Protein AF-A0A962RXK0-F1 (afdb_monomer_lite)

Sequence (141 aa):
MKRGQFGILVAALLGLSGAASAADGGGNYAIWGAGGRSCNQYERSADDSSARGTFGDYLMGYLTAYNALAPDTYNAVGTMSLEDALAWLDDYCDTHRMDSFDRAITQLVISRHEQRERGAGGGPGGGWGRAAPATPPTPPD

Secondary structure (DSSP, 8-state):
--HHHHHHHHHHHHTT-----SS-TTS-----GGGGSBHHHHHTTTT-HHHHHHHHHHHHHHHHHHHHHSTT-SBTTTT--HHHHHHHHHHHHHH-TTSBHHHHHHHHHHHTGGG-B-S----TT--SSPPPPPPPPPPP-

Radius of gyration: 21.07 Å; chains: 1; bounding box: 53×44×60 Å

pLDDT: mean 85.23, std 16.53, range [40.78, 98.69]

Foldseek 3Di:
DDPVVVVVVVVVVVVPPDDDLPAPPVNDDDDDFQQQPFLLQQLVCPVPPVSVVSLLVVLVVVQVVCQVPPPLAPGLQAPDDSVNLSVQSNVVSVVRRGHGSNVSSVVNSVVCVVRGHRDDPPDPPDDPDDHDPPDDDDDDD

Structure (mmCIF, N/CA/C/O backbone):
data_AF-A0A962RXK0-F1
#
_entry.id   AF-A0A962RXK0-F1
#
loop_
_atom_site.group_PDB
_atom_site.id
_atom_site.type_symbol
_atom_site.label_atom_id
_atom_site.label_alt_id
_atom_site.label_comp_id
_atom_site.label_asym_id
_atom_site.label_entity_id
_atom_site.label_seq_id
_atom_site.pdbx_PDB_ins_code
_atom_site.Cartn_x
_atom_site.Cartn_y
_atom_site.Cartn_z
_atom_site.occupancy
_atom_site.B_iso_or_equiv
_atom_site.auth_seq_id
_atom_site.auth_comp_id
_atom_site.auth_asym_id
_atom_site.auth_atom_id
_atom_site.pdbx_PDB_model_num
ATOM 1 N N . MET A 1 1 ? -41.032 -15.132 34.552 1.00 55.06 1 MET A N 1
ATOM 2 C CA . MET A 1 1 ? -39.564 -15.046 34.361 1.00 55.06 1 MET A CA 1
ATOM 3 C C . MET A 1 1 ? -39.019 -14.042 35.370 1.00 55.06 1 MET A C 1
ATOM 5 O O . MET A 1 1 ? -39.573 -12.953 35.472 1.00 55.06 1 MET A O 1
ATOM 9 N N . LYS A 1 2 ? -38.049 -14.428 36.211 1.00 59.16 2 LYS A N 1
ATOM 10 C CA . LYS A 1 2 ? -37.565 -13.577 37.320 1.00 59.16 2 LYS A CA 1
ATOM 11 C C . LYS A 1 2 ? -36.668 -12.463 36.762 1.00 59.16 2 LYS A C 1
ATOM 13 O O . LYS A 1 2 ? -35.843 -12.742 35.901 1.00 59.16 2 LYS A O 1
ATOM 18 N N . ARG A 1 3 ? -36.773 -11.233 37.286 1.00 61.09 3 ARG A N 1
ATOM 19 C CA . ARG A 1 3 ? -35.941 -10.067 36.897 1.00 61.09 3 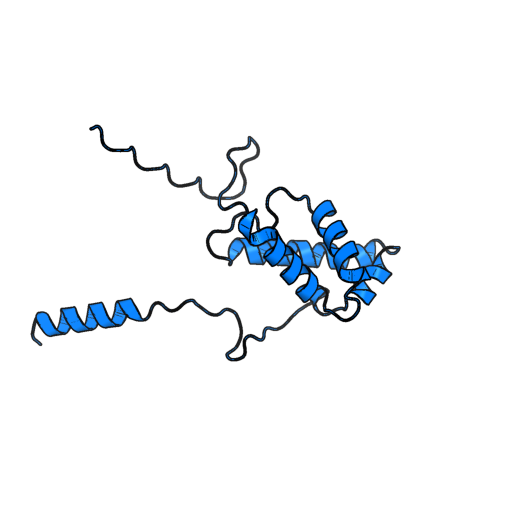ARG A CA 1
ATOM 20 C C . ARG A 1 3 ? -34.431 -10.381 36.823 1.00 61.09 3 ARG A C 1
ATOM 22 O O . ARG A 1 3 ? -33.753 -9.865 35.946 1.00 61.09 3 ARG A O 1
ATOM 29 N N . GLY A 1 4 ? -33.927 -11.292 37.663 1.00 60.59 4 GLY A N 1
ATOM 30 C CA . GLY A 1 4 ? -32.529 -11.752 37.633 1.00 60.59 4 GLY A CA 1
ATOM 31 C C . GLY A 1 4 ? -32.140 -12.623 36.427 1.00 60.59 4 GLY A C 1
ATOM 32 O O . GLY A 1 4 ? -30.993 -12.585 36.003 1.00 60.59 4 GLY A O 1
ATOM 33 N N . GLN A 1 5 ? -33.080 -13.357 35.819 1.00 61.81 5 GLN A N 1
ATOM 34 C CA . GLN A 1 5 ? -32.814 -14.144 34.603 1.00 61.81 5 GLN A CA 1
ATOM 35 C C . GLN A 1 5 ? -32.686 -13.253 33.363 1.00 61.81 5 GLN A C 1
ATOM 37 O O . GLN A 1 5 ? -31.911 -13.567 32.467 1.00 61.81 5 GLN A O 1
ATOM 42 N N . PHE A 1 6 ? -33.410 -12.130 33.329 1.00 66.44 6 PHE A N 1
ATOM 43 C CA . PHE A 1 6 ? -33.322 -11.164 32.234 1.00 66.44 6 PHE A CA 1
ATOM 44 C C . PHE A 1 6 ? -31.976 -10.420 32.255 1.00 66.44 6 PHE A C 1
ATOM 46 O O . PHE A 1 6 ? -31.360 -10.240 31.212 1.00 66.44 6 PHE A O 1
ATOM 53 N N . GLY A 1 7 ? -31.471 -10.071 33.447 1.00 69.12 7 GLY A N 1
ATOM 54 C CA . GLY A 1 7 ? -30.156 -9.434 33.606 1.00 69.12 7 GLY A CA 1
ATOM 55 C C . GLY A 1 7 ? -28.984 -10.325 33.181 1.00 69.12 7 GLY A C 1
ATOM 56 O O . GLY A 1 7 ? -28.073 -9.852 32.509 1.00 69.12 7 GLY A O 1
ATOM 57 N N . ILE A 1 8 ? -29.035 -11.624 33.502 1.00 73.88 8 ILE A N 1
ATOM 58 C CA . ILE A 1 8 ? -28.002 -12.588 33.084 1.00 73.88 8 ILE A CA 1
ATOM 59 C C . ILE A 1 8 ? -28.025 -12.797 31.562 1.00 73.88 8 ILE A C 1
ATOM 61 O O . ILE A 1 8 ? -26.966 -12.849 30.942 1.00 73.88 8 ILE A O 1
ATOM 65 N N . LEU A 1 9 ? -29.212 -12.859 30.945 1.00 71.19 9 LEU A N 1
ATOM 66 C CA . LEU A 1 9 ? -29.330 -12.991 29.489 1.00 71.19 9 LEU A CA 1
ATOM 67 C C . LEU A 1 9 ? -28.771 -11.771 28.743 1.00 71.19 9 LEU A C 1
ATOM 69 O O . LEU A 1 9 ? -28.074 -11.933 27.747 1.00 71.19 9 LEU A O 1
ATOM 73 N N . VAL A 1 10 ? -29.042 -10.558 29.233 1.00 73.69 10 VAL A N 1
ATOM 74 C CA . VAL A 1 10 ? -28.530 -9.320 28.620 1.00 73.69 10 VAL A CA 1
ATOM 75 C C . VAL A 1 10 ? -27.007 -9.212 28.770 1.00 73.69 10 VAL A C 1
ATOM 77 O O . VAL A 1 10 ? -26.329 -8.860 27.808 1.00 73.69 10 VAL A O 1
ATOM 80 N N . ALA A 1 11 ? -26.451 -9.580 29.930 1.00 72.88 11 ALA A N 1
ATOM 81 C CA . ALA A 1 11 ? -25.002 -9.601 30.140 1.00 72.88 11 ALA A CA 1
ATOM 82 C C . ALA A 1 11 ? -24.291 -10.644 29.256 1.00 72.88 11 ALA A C 1
ATOM 84 O O . ALA A 1 11 ? -23.217 -10.369 28.726 1.00 72.88 11 ALA A O 1
ATOM 85 N N . ALA A 1 12 ? -24.908 -11.812 29.043 1.00 72.44 12 ALA A N 1
ATOM 86 C CA . ALA A 1 12 ? -24.383 -12.833 28.139 1.00 72.44 12 ALA A CA 1
ATOM 87 C C . ALA A 1 12 ? -24.408 -12.384 26.666 1.00 72.44 12 ALA A C 1
ATOM 89 O O . ALA A 1 12 ? -23.471 -12.668 25.929 1.00 72.44 12 ALA A O 1
ATOM 90 N N . LEU A 1 13 ? -25.439 -11.645 26.241 1.00 69.62 13 LEU A N 1
ATOM 91 C CA . LEU A 1 13 ? -25.570 -11.155 24.862 1.00 69.62 13 LEU A CA 1
ATOM 92 C C . LEU A 1 13 ? -24.574 -10.035 24.514 1.00 69.62 13 LEU A C 1
ATOM 94 O O . LEU A 1 13 ? -24.129 -9.958 23.373 1.00 69.62 13 LEU A O 1
ATOM 98 N N . LEU A 1 14 ? -24.176 -9.201 25.481 1.00 69.50 14 LEU A N 1
ATOM 99 C CA . LEU A 1 14 ? -23.187 -8.131 25.267 1.00 69.50 14 LEU A CA 1
ATOM 100 C C . LEU A 1 14 ? -21.745 -8.658 25.120 1.00 69.50 14 LEU A C 1
ATOM 102 O O . LEU A 1 14 ? -20.908 -7.996 24.506 1.00 69.50 14 LEU A O 1
ATOM 106 N N . GLY A 1 15 ? -21.462 -9.862 25.632 1.00 63.72 15 GLY A N 1
ATOM 107 C CA . GLY A 1 15 ? -20.148 -10.510 25.545 1.00 63.72 15 GLY A CA 1
ATOM 108 C C . GLY A 1 15 ? -19.811 -11.137 24.185 1.00 63.72 15 GLY A C 1
ATOM 109 O O . GLY A 1 15 ? -18.667 -11.526 23.977 1.00 63.72 15 GLY A O 1
ATOM 110 N N . LEU A 1 16 ? -20.769 -11.228 23.251 1.00 61.91 16 LEU A N 1
ATOM 111 C CA . LEU A 1 16 ? -20.568 -11.816 21.913 1.00 61.91 16 LEU A CA 1
ATOM 112 C C . LEU A 1 16 ? -20.161 -10.796 20.834 1.00 61.91 16 LEU A C 1
ATOM 114 O O . LEU A 1 16 ? -20.188 -11.110 19.645 1.00 61.91 16 LEU A O 1
ATOM 118 N N . SER A 1 17 ? -19.756 -9.588 21.225 1.00 60.97 17 SER A N 1
ATOM 119 C CA . SER A 1 17 ? -19.255 -8.561 20.303 1.00 60.97 17 SER A CA 1
ATOM 120 C C . SER A 1 17 ? -17.835 -8.912 19.827 1.00 60.97 17 SER A C 1
ATOM 122 O O . SER A 1 17 ? -16.863 -8.258 20.194 1.00 60.97 17 SER A O 1
ATOM 124 N N . GLY A 1 18 ? -17.696 -10.005 19.074 1.00 63.28 18 GLY A N 1
ATOM 125 C CA . GLY A 1 18 ? -16.438 -10.395 18.445 1.00 63.28 18 GLY A CA 1
ATOM 126 C C . GLY A 1 18 ? -16.018 -9.383 17.380 1.00 63.28 18 GLY A C 1
ATOM 127 O O . GLY A 1 18 ? -16.863 -8.740 16.755 1.00 63.28 18 GLY A O 1
ATOM 128 N N . ALA A 1 19 ? -14.709 -9.247 17.161 1.00 65.31 19 ALA A N 1
ATOM 129 C CA . ALA A 1 19 ? -14.191 -8.493 16.027 1.00 65.31 19 ALA A CA 1
ATOM 130 C C . ALA A 1 19 ? -14.762 -9.089 14.732 1.00 65.31 19 ALA A C 1
ATOM 132 O O . ALA A 1 19 ? -14.634 -10.290 14.489 1.00 65.31 19 ALA A O 1
ATOM 133 N N . ALA A 1 20 ? -15.418 -8.266 13.916 1.00 69.06 20 ALA A N 1
ATOM 134 C CA . ALA A 1 20 ? -15.859 -8.689 12.597 1.00 69.06 20 ALA A CA 1
ATOM 135 C C . ALA A 1 20 ? -14.616 -9.029 11.758 1.00 69.06 20 ALA A C 1
ATOM 137 O O . ALA A 1 20 ? -13.813 -8.149 11.453 1.00 69.06 20 ALA A O 1
ATOM 138 N N . SER A 1 21 ? -14.434 -10.308 11.419 1.00 68.88 21 SER A N 1
ATOM 139 C CA . SER A 1 21 ? -13.408 -10.724 10.460 1.00 68.88 21 SER A CA 1
ATOM 140 C C . SER A 1 21 ? -13.893 -10.387 9.055 1.00 68.88 21 SER A C 1
ATOM 142 O O . SER A 1 21 ? -14.948 -10.861 8.640 1.00 68.88 21 SER A O 1
ATOM 144 N N . ALA A 1 22 ? -13.136 -9.564 8.332 1.00 78.69 22 ALA A N 1
ATOM 145 C CA . ALA A 1 22 ? -13.448 -9.191 6.950 1.00 78.69 22 ALA A CA 1
ATOM 146 C C . ALA A 1 22 ? -13.064 -10.283 5.927 1.00 78.69 22 ALA A C 1
ATOM 148 O O . ALA A 1 22 ? -13.519 -10.244 4.787 1.00 78.69 22 ALA A O 1
ATOM 149 N N . ALA A 1 23 ? -12.235 -11.248 6.328 1.00 86.81 23 ALA A N 1
ATOM 150 C CA . ALA A 1 23 ? -11.808 -12.375 5.505 1.00 86.81 23 ALA A CA 1
ATOM 151 C C . ALA A 1 23 ? -12.681 -13.620 5.743 1.00 86.81 23 ALA A C 1
ATOM 153 O O . ALA A 1 23 ? -13.430 -13.687 6.724 1.00 86.81 23 ALA A O 1
ATOM 154 N N . ASP A 1 24 ? -12.567 -14.618 4.861 1.00 88.44 24 ASP A N 1
ATOM 155 C CA . ASP A 1 24 ? -13.203 -15.923 5.053 1.00 88.44 24 ASP A CA 1
ATOM 156 C C . ASP A 1 24 ? -12.680 -16.649 6.312 1.00 88.44 24 ASP A C 1
ATOM 158 O O . ASP A 1 24 ? -11.775 -16.181 7.006 1.00 88.44 24 ASP A O 1
ATOM 162 N N . GLY A 1 25 ? -13.245 -17.818 6.630 1.00 85.56 25 GLY A N 1
ATOM 163 C CA . GLY A 1 25 ? -12.872 -18.576 7.834 1.00 85.56 25 GLY A CA 1
ATOM 164 C C . GLY A 1 25 ? -11.405 -19.033 7.896 1.00 85.56 25 GLY A C 1
ATOM 165 O O . GLY A 1 25 ? -10.949 -19.430 8.966 1.00 85.56 25 GLY A O 1
ATOM 166 N N . GLY A 1 26 ? -10.672 -18.981 6.779 1.00 87.31 26 GLY A N 1
ATOM 167 C CA . GLY A 1 26 ? -9.237 -19.257 6.697 1.00 87.31 26 GLY A CA 1
ATOM 168 C C . GLY A 1 26 ? -8.365 -18.000 6.629 1.00 87.31 26 GLY A C 1
ATOM 169 O O . GLY A 1 26 ? -7.151 -18.125 6.496 1.00 87.31 26 GLY A O 1
ATOM 170 N N . GLY A 1 27 ? -8.956 -16.805 6.706 1.00 85.25 27 GLY A N 1
ATOM 171 C CA . GLY A 1 27 ? -8.241 -15.543 6.530 1.00 85.25 27 GLY A CA 1
ATOM 172 C C . GLY A 1 27 ? -7.993 -15.169 5.066 1.00 85.25 27 GLY A C 1
ATOM 173 O O . GLY A 1 27 ? -7.228 -14.241 4.808 1.00 85.25 27 GLY A O 1
ATOM 174 N N . ASN A 1 28 ? -8.631 -15.850 4.106 1.00 89.62 28 ASN A N 1
ATOM 175 C CA . ASN A 1 28 ? -8.498 -15.527 2.687 1.00 89.62 28 ASN A CA 1
ATOM 176 C C . ASN A 1 28 ? -9.521 -14.474 2.257 1.00 89.62 28 ASN A C 1
ATOM 178 O O . ASN A 1 28 ? -10.624 -14.367 2.796 1.00 89.62 28 ASN A O 1
ATOM 182 N N . TYR A 1 29 ? -9.166 -13.725 1.222 1.00 91.94 29 TYR A N 1
ATOM 183 C CA . TYR A 1 29 ? -10.042 -12.763 0.569 1.00 91.94 29 TYR A CA 1
ATOM 184 C C . TYR A 1 29 ? -9.736 -12.715 -0.928 1.00 91.94 29 TYR A C 1
ATOM 186 O O . TYR A 1 29 ? -8.657 -13.101 -1.379 1.00 91.94 29 TYR A O 1
ATOM 194 N N . ALA A 1 30 ? -10.715 -12.272 -1.715 1.00 94.50 30 ALA A N 1
ATOM 195 C CA . ALA A 1 30 ? -10.557 -12.132 -3.155 1.00 94.50 30 ALA A CA 1
ATOM 196 C C . ALA A 1 30 ? -9.857 -10.811 -3.490 1.00 94.50 30 ALA A C 1
ATOM 198 O O . ALA A 1 30 ? -10.294 -9.746 -3.054 1.00 94.50 30 ALA A O 1
ATOM 199 N N . ILE A 1 31 ? -8.810 -10.888 -4.309 1.00 95.81 31 ILE A N 1
ATOM 200 C CA . ILE A 1 31 ? -8.075 -9.727 -4.810 1.00 95.81 31 ILE A CA 1
ATOM 201 C C . ILE A 1 31 ? -8.536 -9.445 -6.241 1.00 95.81 31 ILE A C 1
ATOM 203 O O . ILE A 1 31 ? -8.490 -10.326 -7.102 1.00 95.81 31 ILE A O 1
ATOM 207 N N . TRP A 1 32 ? -8.962 -8.211 -6.503 1.00 94.06 32 TRP A N 1
ATOM 208 C CA . TRP A 1 32 ? -9.476 -7.784 -7.805 1.00 94.06 32 TRP A CA 1
ATOM 209 C C . TRP A 1 32 ? -8.573 -6.722 -8.426 1.00 94.06 32 TRP A C 1
ATOM 211 O O . TRP A 1 32 ? -8.103 -5.828 -7.740 1.00 94.06 32 TRP A O 1
ATOM 221 N N . GLY A 1 33 ? -8.351 -6.769 -9.739 1.00 96.25 33 GLY A N 1
ATOM 222 C CA . GLY A 1 33 ? -7.542 -5.758 -10.428 1.00 96.25 33 GLY A CA 1
ATOM 223 C C . GLY A 1 33 ? -6.032 -5.952 -10.250 1.00 96.25 33 GLY A C 1
ATOM 224 O O . GLY A 1 33 ? -5.536 -7.080 -10.269 1.00 96.25 33 GLY A O 1
ATOM 225 N N . ALA A 1 34 ? -5.280 -4.851 -10.156 1.00 97.69 34 ALA A N 1
ATOM 226 C CA . ALA A 1 34 ? -3.815 -4.891 -10.198 1.00 97.69 34 ALA A CA 1
ATOM 227 C C . ALA A 1 34 ? -3.172 -5.538 -8.964 1.00 97.69 34 ALA A C 1
ATOM 229 O O . ALA A 1 34 ? -2.080 -6.084 -9.086 1.00 97.69 34 ALA A O 1
ATOM 230 N N . GLY A 1 35 ? -3.854 -5.560 -7.815 1.00 97.62 35 GLY A N 1
ATOM 231 C CA . GLY A 1 35 ? -3.337 -6.184 -6.594 1.00 97.62 35 GLY A CA 1
ATOM 232 C C . GLY A 1 35 ? -2.966 -7.657 -6.742 1.00 97.62 35 GLY A C 1
ATOM 233 O O . GLY A 1 35 ? -2.043 -8.123 -6.081 1.00 97.62 35 GLY A O 1
ATOM 234 N N . GLY A 1 36 ? -3.650 -8.391 -7.627 1.00 97.88 36 GLY A N 1
ATOM 235 C CA . GLY A 1 36 ? -3.385 -9.813 -7.870 1.00 97.88 36 GLY A CA 1
ATOM 236 C C . GLY A 1 36 ? -2.165 -10.073 -8.758 1.00 97.88 36 GLY A C 1
ATOM 237 O O . GLY A 1 36 ? -1.765 -11.223 -8.930 1.00 97.88 36 GLY A O 1
ATOM 238 N N . ARG A 1 37 ? -1.581 -9.023 -9.347 1.00 98.38 37 ARG A N 1
ATOM 239 C CA . ARG A 1 37 ? -0.355 -9.104 -10.151 1.00 98.38 37 ARG A CA 1
ATOM 240 C C . ARG A 1 37 ? 0.863 -9.170 -9.239 1.00 98.38 37 ARG A C 1
ATOM 242 O O . ARG A 1 37 ? 0.813 -8.695 -8.109 1.00 98.38 37 ARG A O 1
ATOM 249 N N . SER A 1 38 ? 1.956 -9.749 -9.721 1.00 98.50 38 SER A N 1
ATOM 250 C CA . SER A 1 38 ? 3.177 -9.864 -8.921 1.00 98.50 38 SER A CA 1
ATOM 251 C C . SER A 1 38 ? 3.962 -8.556 -8.850 1.00 98.50 38 SER A C 1
ATOM 253 O O . SER A 1 38 ? 3.902 -7.732 -9.765 1.00 98.50 38 SER A O 1
ATOM 255 N N . CYS A 1 39 ? 4.783 -8.413 -7.813 1.00 98.56 39 CYS A N 1
ATOM 256 C CA . CYS A 1 39 ? 5.776 -7.350 -7.687 1.00 98.56 39 CYS A CA 1
ATOM 257 C C . CYS A 1 39 ? 6.675 -7.253 -8.927 1.00 98.56 39 CYS A C 1
ATOM 259 O O . CYS A 1 39 ? 6.925 -6.170 -9.435 1.00 98.56 39 CYS A O 1
ATOM 261 N N . ASN A 1 40 ? 7.078 -8.378 -9.520 1.00 98.38 40 ASN A N 1
ATOM 262 C CA . ASN A 1 40 ? 7.828 -8.347 -10.777 1.00 98.38 40 ASN A CA 1
ATOM 263 C C . ASN A 1 40 ? 7.035 -7.742 -11.959 1.00 98.38 40 ASN A C 1
ATOM 265 O O . ASN A 1 40 ? 7.632 -7.176 -12.872 1.00 98.38 40 ASN A O 1
ATOM 269 N N . GLN A 1 41 ? 5.706 -7.887 -11.997 1.00 98.31 41 GLN A N 1
ATOM 270 C CA . GLN A 1 41 ? 4.876 -7.212 -13.005 1.00 98.31 41 GLN A CA 1
ATOM 271 C C . GLN A 1 41 ? 4.721 -5.716 -12.712 1.00 98.31 41 GLN A C 1
ATOM 273 O O . GLN A 1 41 ? 4.640 -4.937 -13.658 1.00 98.31 41 GLN A O 1
ATOM 278 N N . TYR A 1 42 ? 4.698 -5.330 -11.434 1.00 98.38 42 TYR A N 1
ATOM 279 C CA . TYR A 1 42 ? 4.725 -3.934 -11.002 1.00 98.38 42 TYR A CA 1
ATOM 280 C C . TYR A 1 42 ? 6.038 -3.245 -11.400 1.00 98.38 42 TYR A C 1
ATOM 282 O O . TYR A 1 42 ? 5.991 -2.250 -12.117 1.00 98.38 42 TYR A O 1
ATOM 290 N N . GLU A 1 43 ? 7.192 -3.838 -11.086 1.00 97.88 43 GLU A N 1
ATOM 291 C CA . GLU A 1 43 ? 8.510 -3.299 -11.462 1.00 97.88 43 GLU A CA 1
ATOM 292 C C . GLU A 1 43 ? 8.638 -3.087 -12.977 1.00 97.88 43 GLU A C 1
ATOM 294 O O . GLU A 1 43 ? 9.059 -2.037 -13.456 1.00 97.88 43 GLU A O 1
ATOM 299 N N . ARG A 1 44 ? 8.176 -4.061 -13.770 1.00 97.44 44 ARG A N 1
ATOM 300 C CA . ARG A 1 44 ? 8.190 -3.971 -15.241 1.00 97.44 44 ARG A CA 1
ATOM 301 C C . ARG A 1 44 ? 7.253 -2.910 -15.813 1.00 97.44 44 ARG A C 1
ATOM 303 O O . ARG A 1 44 ? 7.336 -2.637 -17.006 1.00 97.44 44 ARG A O 1
ATOM 310 N N . SER A 1 45 ? 6.359 -2.346 -15.005 1.00 97.19 45 SER A N 1
ATOM 311 C CA . SER A 1 45 ? 5.481 -1.257 -15.434 1.00 97.19 45 SER A CA 1
ATOM 312 C C . SER A 1 45 ? 6.149 0.118 -15.366 1.00 97.19 45 SER A C 1
ATOM 314 O O . SER A 1 45 ? 5.562 1.073 -15.856 1.00 97.19 45 SER A O 1
ATOM 316 N N . ALA A 1 46 ? 7.361 0.236 -14.802 1.00 94.19 46 ALA A N 1
ATOM 317 C CA . ALA A 1 46 ? 8.026 1.520 -14.563 1.00 94.19 46 ALA A CA 1
ATOM 318 C C . ALA A 1 46 ? 8.154 2.414 -15.811 1.00 94.19 46 ALA A C 1
ATOM 320 O O . ALA A 1 46 ? 7.952 3.622 -15.706 1.00 94.19 46 ALA A O 1
ATOM 321 N N . ASP A 1 47 ? 8.413 1.825 -16.980 1.00 94.56 47 ASP A N 1
ATOM 322 C CA . ASP A 1 47 ? 8.601 2.565 -18.237 1.00 94.56 47 ASP A CA 1
ATOM 323 C C . ASP A 1 47 ? 7.293 2.801 -19.023 1.00 94.56 47 ASP A C 1
ATOM 325 O O . ASP A 1 47 ? 7.299 3.458 -20.066 1.00 94.56 47 ASP A O 1
ATOM 329 N N . ASP A 1 48 ? 6.158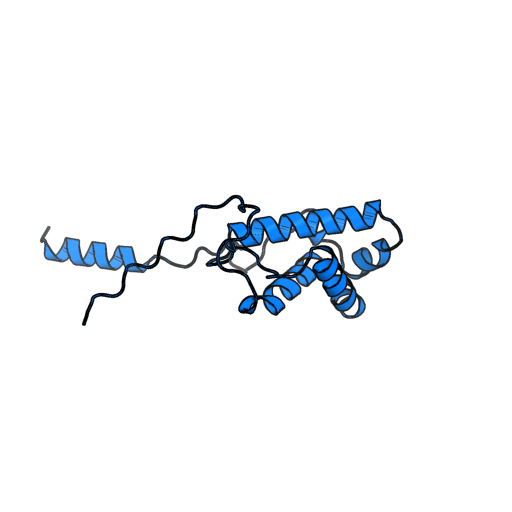 2.281 -18.544 1.00 96.81 48 ASP A N 1
ATOM 330 C CA . ASP A 1 48 ? 4.835 2.448 -19.151 1.00 96.81 48 ASP A CA 1
ATOM 331 C C . ASP A 1 48 ? 3.910 3.171 -18.168 1.00 96.81 48 ASP A C 1
ATOM 333 O O . ASP A 1 48 ? 3.373 2.586 -17.226 1.00 96.81 48 ASP A O 1
ATOM 337 N N . SER A 1 49 ? 3.686 4.464 -18.408 1.00 94.25 49 SER A N 1
ATOM 338 C CA . SER A 1 49 ? 2.877 5.311 -17.527 1.00 94.25 49 SER A CA 1
ATOM 339 C C . SER A 1 49 ? 1.428 4.839 -17.386 1.00 94.25 49 SER A C 1
ATOM 341 O O . SER A 1 49 ? 0.842 4.998 -16.314 1.00 94.25 49 SER A O 1
ATOM 343 N N . SER A 1 50 ? 0.847 4.219 -18.418 1.00 96.56 50 SER A N 1
ATOM 344 C CA . SER A 1 50 ? -0.509 3.668 -18.344 1.00 96.56 50 SER A CA 1
ATOM 345 C C . SER A 1 50 ? -0.536 2.405 -17.485 1.00 96.56 50 SER A C 1
ATOM 347 O O . SER A 1 50 ? -1.449 2.218 -16.672 1.00 96.56 50 SER A O 1
ATOM 349 N N . ALA A 1 51 ? 0.459 1.531 -17.649 1.00 95.50 51 ALA A N 1
ATOM 350 C CA . ALA A 1 51 ? 0.580 0.325 -16.840 1.00 95.50 51 ALA A CA 1
ATOM 351 C C . ALA A 1 51 ? 0.877 0.669 -15.373 1.00 95.50 51 ALA A C 1
ATOM 353 O O . ALA A 1 51 ? 0.192 0.153 -14.487 1.00 95.50 51 ALA A O 1
ATOM 354 N N . ARG A 1 52 ? 1.822 1.584 -15.114 1.00 96.81 52 ARG A N 1
ATOM 355 C CA . ARG A 1 52 ? 2.144 2.078 -13.765 1.00 96.81 52 ARG A CA 1
ATOM 356 C C . ARG A 1 52 ? 0.939 2.762 -13.123 1.00 96.81 52 ARG A C 1
ATOM 358 O O . ARG A 1 52 ? 0.645 2.500 -11.958 1.00 96.81 52 ARG A O 1
ATOM 365 N N . GLY A 1 53 ? 0.190 3.553 -13.895 1.00 97.50 53 GLY A N 1
ATOM 366 C CA . GLY A 1 53 ? -1.052 4.187 -13.447 1.00 97.50 53 GLY A CA 1
ATOM 367 C C . GLY A 1 53 ? -2.082 3.182 -12.928 1.00 97.50 53 GLY A C 1
ATOM 368 O O . GLY A 1 53 ? -2.679 3.409 -11.884 1.00 97.50 53 GLY A O 1
ATOM 369 N N . THR A 1 54 ? -2.197 2.007 -13.558 1.00 98.12 54 THR A N 1
ATOM 370 C CA . THR A 1 54 ? -3.126 0.949 -13.109 1.00 98.12 54 THR A CA 1
ATOM 371 C C . THR A 1 54 ? -2.787 0.430 -11.700 1.00 98.12 54 THR A C 1
ATOM 373 O O . THR A 1 54 ? -3.681 0.081 -10.926 1.00 98.12 54 THR A O 1
ATOM 376 N N . PHE A 1 55 ? -1.500 0.374 -11.343 1.00 98.50 55 PHE A N 1
ATOM 377 C CA . PHE A 1 55 ? -1.064 0.023 -9.989 1.00 98.50 55 PHE A CA 1
ATOM 378 C C . PHE A 1 55 ? -1.268 1.178 -9.002 1.00 98.50 55 PHE A C 1
ATOM 380 O O . PHE A 1 55 ? -1.694 0.938 -7.872 1.00 98.50 55 PHE A O 1
ATOM 387 N N . GLY A 1 56 ? -1.038 2.419 -9.440 1.00 98.25 56 GLY A N 1
ATOM 388 C CA . GLY A 1 56 ? -1.347 3.621 -8.661 1.00 98.25 56 GLY A CA 1
ATOM 389 C C . GLY A 1 56 ? -2.831 3.717 -8.294 1.00 98.25 56 GLY A C 1
ATOM 390 O O . GLY A 1 56 ? -3.163 3.907 -7.125 1.00 98.25 56 GLY A O 1
ATOM 391 N N . ASP A 1 57 ? -3.727 3.486 -9.255 1.00 98.44 57 ASP A N 1
ATOM 392 C CA . ASP A 1 57 ? -5.178 3.464 -9.034 1.00 98.44 57 ASP A CA 1
ATOM 393 C C . ASP A 1 57 ? -5.585 2.388 -8.025 1.00 98.44 57 ASP A C 1
ATOM 395 O O . ASP A 1 57 ? -6.399 2.632 -7.129 1.00 98.44 57 ASP A O 1
ATOM 399 N N . TYR A 1 58 ? -4.977 1.202 -8.128 1.00 98.56 58 TYR A N 1
ATOM 400 C CA . TYR A 1 58 ? -5.200 0.132 -7.162 1.00 98.56 58 TYR A CA 1
ATOM 401 C C . TYR A 1 58 ? -4.738 0.522 -5.754 1.00 98.56 58 TYR A C 1
ATOM 403 O O . TYR A 1 58 ? -5.484 0.319 -4.798 1.00 98.56 58 TYR A O 1
ATOM 411 N N . LEU A 1 59 ? -3.546 1.117 -5.619 1.00 98.62 59 LEU A N 1
ATOM 412 C CA . LEU A 1 59 ? -3.024 1.592 -4.336 1.00 98.62 59 LEU A CA 1
ATOM 413 C C . LEU A 1 59 ? -3.947 2.642 -3.707 1.00 98.62 59 LEU A C 1
ATOM 415 O O . LEU A 1 59 ? -4.297 2.521 -2.533 1.00 98.62 59 LEU A O 1
ATOM 419 N N . MET A 1 60 ? -4.387 3.635 -4.484 1.00 98.44 60 MET A N 1
ATOM 420 C CA . MET A 1 60 ? -5.325 4.658 -4.009 1.00 98.44 60 MET A CA 1
ATOM 421 C C . MET A 1 60 ? -6.635 4.034 -3.516 1.00 98.44 60 MET A C 1
ATOM 423 O O . MET A 1 60 ? -7.117 4.374 -2.431 1.00 98.44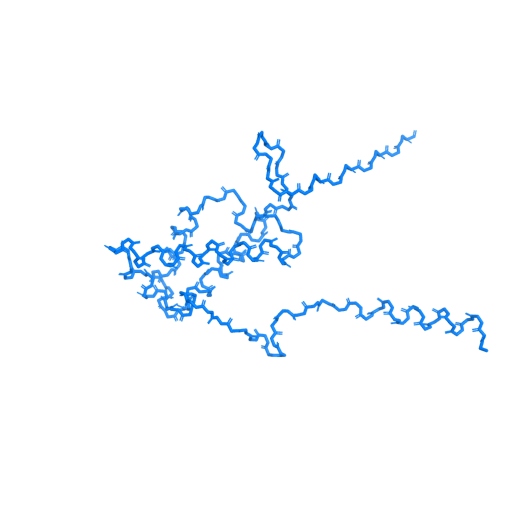 60 MET A O 1
ATOM 427 N N . GLY A 1 61 ? -7.192 3.086 -4.277 1.00 97.88 61 GLY A N 1
ATOM 428 C CA . GLY A 1 61 ? -8.397 2.354 -3.887 1.00 97.88 61 GLY A CA 1
ATOM 429 C C . GLY A 1 61 ? -8.204 1.527 -2.613 1.00 97.88 61 GLY A C 1
ATOM 430 O O . GLY A 1 61 ? -9.027 1.610 -1.699 1.00 97.88 61 GLY A O 1
ATOM 431 N N . TYR A 1 62 ? -7.098 0.784 -2.520 1.00 97.88 62 TYR A N 1
ATOM 432 C CA . TYR A 1 62 ? -6.757 -0.023 -1.348 1.00 97.88 62 TYR A CA 1
ATOM 433 C C . TYR A 1 62 ? -6.636 0.847 -0.094 1.00 97.88 62 TYR A C 1
ATOM 435 O O . TYR A 1 62 ? -7.291 0.571 0.910 1.00 97.88 62 TYR A O 1
ATOM 443 N N . LEU A 1 63 ? -5.840 1.921 -0.147 1.00 97.75 63 LEU A N 1
ATOM 444 C CA . LEU A 1 63 ? -5.643 2.819 0.994 1.00 97.75 63 LEU A CA 1
ATOM 445 C C . LEU A 1 63 ? -6.954 3.492 1.410 1.00 97.75 63 LEU A C 1
ATOM 447 O O . LEU A 1 63 ? -7.233 3.599 2.601 1.00 97.75 63 LEU A O 1
ATOM 451 N N . THR A 1 64 ? -7.796 3.876 0.448 1.00 96.38 64 THR A N 1
ATOM 452 C CA . THR A 1 64 ? -9.126 4.436 0.731 1.00 96.38 64 THR A CA 1
ATOM 453 C C . THR A 1 64 ? -10.006 3.439 1.483 1.00 96.38 64 THR A C 1
ATOM 455 O O . THR A 1 64 ? -10.603 3.785 2.504 1.00 96.38 64 THR A O 1
ATOM 458 N N . ALA A 1 65 ? -10.069 2.190 1.014 1.00 95.50 65 ALA A N 1
ATOM 459 C CA . ALA A 1 65 ? -10.837 1.138 1.675 1.00 95.50 65 ALA A CA 1
ATOM 460 C C . ALA A 1 65 ? -10.284 0.830 3.074 1.00 95.50 65 ALA A C 1
ATOM 462 O O . ALA A 1 65 ? -11.053 0.713 4.029 1.00 95.50 65 ALA A O 1
ATOM 463 N N . TYR A 1 66 ? -8.957 0.760 3.212 1.00 95.12 66 TYR A N 1
ATOM 464 C CA . TYR A 1 66 ? -8.301 0.529 4.495 1.00 95.12 66 TYR A CA 1
ATOM 465 C C . TYR A 1 66 ? -8.617 1.652 5.488 1.00 95.12 66 TYR A C 1
ATOM 467 O O . TYR A 1 66 ? -9.038 1.368 6.604 1.00 95.12 66 TYR A O 1
ATOM 475 N N . ASN A 1 67 ? -8.504 2.919 5.081 1.00 94.19 67 ASN A N 1
ATOM 476 C CA . ASN A 1 67 ? -8.829 4.068 5.933 1.00 94.19 67 ASN A CA 1
ATOM 477 C C . ASN A 1 67 ? -10.296 4.069 6.388 1.00 94.19 67 ASN A C 1
ATOM 479 O O . ASN A 1 67 ? -10.600 4.510 7.489 1.00 94.19 67 ASN A O 1
ATOM 483 N N . ALA A 1 68 ? -11.215 3.569 5.559 1.00 92.38 68 ALA A N 1
ATOM 484 C CA . ALA A 1 68 ? -12.635 3.521 5.899 1.00 92.38 68 ALA A CA 1
ATOM 485 C C . ALA A 1 68 ? -13.004 2.370 6.851 1.00 92.38 68 ALA A C 1
ATOM 487 O O . ALA A 1 68 ? -13.962 2.492 7.616 1.00 92.38 68 ALA A O 1
ATOM 488 N N . LEU A 1 69 ? -12.296 1.239 6.766 1.00 91.75 69 LEU A N 1
ATOM 489 C CA . LEU A 1 69 ? -12.681 -0.013 7.429 1.00 91.75 69 LEU A CA 1
ATOM 490 C C . LEU A 1 69 ? -11.789 -0.375 8.619 1.00 91.75 69 LEU A C 1
ATOM 492 O O . LEU A 1 69 ? -12.243 -1.066 9.533 1.00 91.75 69 LEU A O 1
ATOM 496 N N . ALA A 1 70 ? -10.527 0.056 8.613 1.00 90.94 70 ALA A N 1
ATOM 497 C CA . ALA A 1 70 ? -9.597 -0.248 9.685 1.00 90.94 70 ALA A CA 1
ATOM 498 C C . ALA A 1 70 ? -9.962 0.543 10.954 1.00 90.94 70 ALA A C 1
ATOM 500 O O . ALA A 1 70 ? -10.226 1.747 10.885 1.00 90.94 70 ALA A O 1
ATOM 501 N N . PRO A 1 71 ? -9.948 -0.099 12.136 1.00 89.44 71 PRO A N 1
ATOM 502 C CA . PRO A 1 71 ? -10.197 0.598 13.387 1.00 89.44 71 PRO A CA 1
ATOM 503 C C . PRO A 1 71 ? -9.199 1.735 13.604 1.00 89.44 71 PRO A C 1
ATOM 505 O O . PRO A 1 71 ? -7.994 1.558 13.409 1.00 89.44 71 PRO A O 1
ATOM 508 N N . ASP A 1 72 ? -9.707 2.875 14.073 1.00 91.06 72 ASP A N 1
ATOM 509 C CA . ASP A 1 72 ? -8.892 3.999 14.545 1.00 91.06 72 ASP A CA 1
ATOM 510 C C . ASP A 1 72 ? -7.803 4.397 13.532 1.00 91.06 72 ASP A C 1
ATOM 512 O O . ASP A 1 72 ? -6.601 4.392 13.817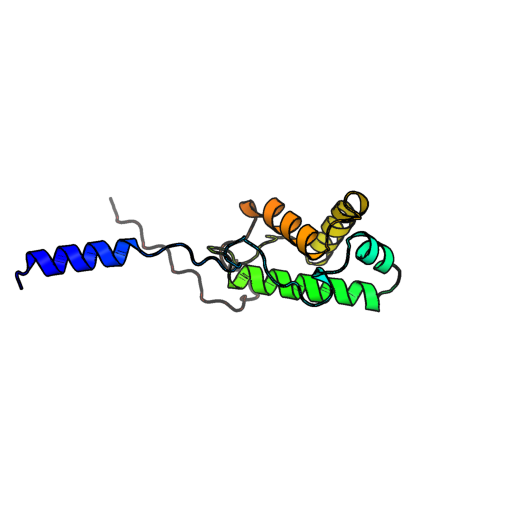 1.00 91.06 72 ASP A O 1
ATOM 516 N N . THR A 1 73 ? -8.239 4.611 12.290 1.00 92.56 73 THR A N 1
ATOM 517 C CA . THR A 1 73 ? -7.387 4.939 11.149 1.00 92.56 73 THR A CA 1
ATOM 518 C C . THR A 1 73 ? -8.075 6.018 10.319 1.00 92.56 73 THR A C 1
ATOM 520 O O . THR A 1 73 ? -9.192 5.838 9.856 1.00 92.56 73 THR A O 1
ATOM 523 N N . TYR A 1 74 ? -7.403 7.150 10.146 1.00 92.69 74 TYR A N 1
ATOM 524 C CA . TYR A 1 74 ? -7.770 8.214 9.213 1.00 92.69 74 TYR A CA 1
ATOM 525 C C . TYR A 1 74 ? -6.891 8.152 7.961 1.00 92.69 74 TYR A C 1
ATOM 527 O O . TYR A 1 74 ? -7.397 8.232 6.844 1.00 92.69 74 TYR A O 1
ATOM 535 N N . ASN A 1 75 ? -5.582 7.955 8.151 1.00 94.00 75 ASN A N 1
ATOM 536 C CA . ASN A 1 75 ? -4.624 7.784 7.066 1.00 94.00 75 ASN A CA 1
ATOM 537 C C . ASN A 1 75 ? -3.599 6.698 7.417 1.00 94.00 75 ASN A C 1
ATOM 539 O O . ASN A 1 75 ? -2.729 6.901 8.267 1.00 94.00 75 ASN A O 1
ATOM 543 N N . ALA A 1 76 ? -3.703 5.548 6.750 1.00 96.25 76 ALA A N 1
ATOM 544 C CA . ALA A 1 76 ? -2.907 4.349 6.993 1.00 96.25 76 ALA A CA 1
ATOM 545 C C . ALA A 1 76 ? -1.403 4.535 6.764 1.00 96.25 76 ALA A C 1
ATOM 547 O O . ALA A 1 76 ? -0.607 3.854 7.405 1.00 96.25 76 ALA A O 1
ATOM 548 N N . VAL A 1 77 ? -1.013 5.448 5.870 1.00 96.44 77 VAL A N 1
ATOM 549 C CA . VAL A 1 77 ? 0.400 5.736 5.567 1.00 96.44 77 VAL A CA 1
ATOM 550 C C . VAL A 1 77 ? 0.908 6.994 6.278 1.00 96.44 77 VAL A C 1
ATOM 552 O O . VAL A 1 77 ? 2.039 7.426 6.058 1.00 96.44 77 VAL A O 1
ATOM 555 N N . GLY A 1 78 ? 0.095 7.570 7.169 1.00 93.25 78 GLY A N 1
ATOM 556 C CA . GLY A 1 78 ? 0.457 8.752 7.940 1.00 93.25 78 GLY A CA 1
ATOM 557 C C . GLY A 1 78 ? 0.714 9.958 7.039 1.00 93.25 78 GLY A C 1
ATOM 558 O O . GLY A 1 78 ? -0.089 10.284 6.175 1.00 93.25 78 GLY A O 1
ATOM 559 N N . THR A 1 79 ? 1.862 10.608 7.206 1.00 90.81 79 THR A N 1
ATOM 560 C CA . THR A 1 79 ? 2.233 11.803 6.434 1.00 90.81 79 THR A CA 1
ATOM 561 C C . THR A 1 79 ? 2.894 11.499 5.085 1.00 90.81 79 THR A C 1
ATOM 563 O O . THR A 1 79 ? 3.418 12.418 4.460 1.00 90.81 79 THR A O 1
ATOM 566 N N . MET A 1 80 ? 2.950 10.233 4.652 1.00 94.25 80 MET A N 1
ATOM 567 C CA . MET A 1 80 ? 3.518 9.885 3.345 1.00 94.25 80 MET A CA 1
ATOM 568 C C . MET A 1 80 ? 2.653 10.421 2.205 1.00 94.25 80 MET A C 1
ATOM 570 O O . MET A 1 80 ? 1.424 10.326 2.251 1.00 94.25 80 MET A O 1
ATOM 574 N N . SER A 1 81 ? 3.307 10.924 1.156 1.00 95.62 81 SER A N 1
ATOM 575 C CA . SER A 1 81 ? 2.644 11.174 -0.124 1.00 95.62 81 SER A CA 1
ATOM 576 C C . SER A 1 81 ? 2.340 9.859 -0.857 1.00 95.62 81 SER A C 1
ATOM 578 O O . SER A 1 81 ? 2.847 8.789 -0.497 1.00 95.62 81 SER A O 1
ATOM 580 N N . LEU A 1 82 ? 1.508 9.927 -1.900 1.00 94.88 82 LEU A N 1
ATOM 581 C CA . LEU A 1 82 ? 1.252 8.768 -2.758 1.00 94.88 82 LEU A CA 1
ATOM 582 C C . LEU A 1 82 ? 2.533 8.342 -3.488 1.00 94.88 82 LEU A C 1
ATOM 584 O O . LEU A 1 82 ? 2.800 7.151 -3.632 1.00 94.88 82 LEU A O 1
ATOM 588 N N . GLU A 1 83 ? 3.339 9.313 -3.907 1.00 95.69 83 GLU A N 1
ATOM 589 C CA . GLU A 1 83 ? 4.628 9.112 -4.555 1.00 95.69 83 GLU A CA 1
ATOM 590 C C . GLU A 1 83 ? 5.618 8.403 -3.623 1.00 95.69 83 GLU A C 1
ATOM 592 O O . GLU A 1 83 ? 6.242 7.426 -4.033 1.00 95.69 83 GLU A O 1
ATOM 597 N N . ASP A 1 84 ? 5.704 8.817 -2.353 1.00 97.94 84 ASP A N 1
ATOM 598 C CA . ASP A 1 84 ? 6.553 8.143 -1.359 1.00 97.94 84 ASP A CA 1
ATOM 599 C C . ASP A 1 84 ? 6.082 6.706 -1.096 1.00 97.94 84 ASP A C 1
ATOM 601 O O . ASP A 1 84 ? 6.894 5.808 -0.863 1.00 97.94 84 ASP A O 1
ATOM 605 N N . ALA A 1 85 ? 4.764 6.473 -1.107 1.00 98.00 85 ALA A N 1
ATOM 606 C CA . ALA A 1 85 ? 4.199 5.137 -0.941 1.00 98.00 85 ALA A CA 1
ATOM 607 C C . ALA A 1 85 ? 4.551 4.230 -2.128 1.00 98.00 85 ALA A C 1
ATOM 609 O O . ALA A 1 85 ? 4.921 3.075 -1.921 1.00 98.00 85 ALA A O 1
ATOM 610 N N . LEU A 1 86 ? 4.490 4.752 -3.356 1.00 97.75 86 LEU A N 1
ATOM 611 C CA . LEU A 1 86 ? 4.915 4.034 -4.560 1.00 97.75 86 LEU A CA 1
ATOM 612 C C . LEU A 1 86 ? 6.422 3.759 -4.558 1.00 97.75 86 LEU A C 1
ATOM 614 O O . LEU A 1 86 ? 6.817 2.642 -4.871 1.00 97.75 86 LEU A O 1
ATOM 618 N N . ALA A 1 87 ? 7.250 4.718 -4.138 1.00 98.12 87 ALA A N 1
ATOM 619 C CA . ALA A 1 87 ? 8.693 4.512 -4.008 1.00 98.12 87 ALA A CA 1
ATOM 620 C C . ALA A 1 87 ? 9.026 3.416 -2.980 1.00 98.12 87 ALA A C 1
ATOM 622 O O . ALA A 1 87 ? 9.860 2.553 -3.234 1.00 98.12 87 ALA A O 1
ATOM 623 N N . TRP A 1 88 ? 8.320 3.387 -1.845 1.00 98.50 88 TRP A N 1
ATOM 624 C CA . TRP A 1 88 ? 8.470 2.302 -0.871 1.00 98.50 88 TRP A CA 1
ATOM 625 C C . TRP A 1 88 ? 8.086 0.938 -1.465 1.00 98.50 88 TRP A C 1
ATOM 627 O O . TRP A 1 88 ? 8.714 -0.076 -1.161 1.00 98.50 88 TRP A O 1
ATOM 637 N N . LEU A 1 89 ? 7.049 0.900 -2.309 1.00 98.62 89 LEU A N 1
ATOM 638 C CA . LEU A 1 89 ? 6.629 -0.324 -2.991 1.00 98.62 89 LEU A CA 1
ATOM 639 C C . LEU A 1 89 ? 7.641 -0.771 -4.046 1.00 98.62 89 LEU A C 1
ATOM 641 O O . LEU A 1 89 ? 7.823 -1.978 -4.184 1.00 98.62 89 LEU A O 1
ATOM 645 N N . ASP A 1 90 ? 8.314 0.159 -4.730 1.00 98.44 90 ASP A N 1
ATOM 646 C CA . ASP A 1 90 ? 9.423 -0.150 -5.645 1.00 98.44 90 ASP A CA 1
ATOM 647 C C . ASP A 1 90 ? 10.545 -0.877 -4.870 1.00 98.44 90 ASP A C 1
ATOM 649 O O . ASP A 1 90 ? 10.922 -2.002 -5.209 1.00 98.44 90 ASP A O 1
ATOM 653 N N . ASP A 1 91 ? 10.980 -0.314 -3.735 1.00 98.38 91 ASP A N 1
ATOM 654 C CA . ASP A 1 91 ? 12.012 -0.918 -2.873 1.00 98.38 91 ASP A CA 1
ATOM 655 C C . ASP A 1 91 ? 11.606 -2.309 -2.343 1.00 98.38 91 ASP A C 1
ATOM 657 O O . ASP A 1 91 ? 12.404 -3.256 -2.318 1.00 98.38 91 ASP A O 1
ATOM 661 N N . TYR A 1 92 ? 10.348 -2.462 -1.914 1.00 98.62 92 TYR A N 1
ATOM 662 C CA . TYR A 1 92 ? 9.829 -3.754 -1.462 1.00 98.62 92 TYR A CA 1
ATOM 663 C C . TYR A 1 92 ? 9.822 -4.779 -2.603 1.00 98.62 92 TYR A C 1
ATOM 665 O O . TYR A 1 92 ? 10.266 -5.922 -2.430 1.00 98.62 92 TYR A O 1
ATOM 673 N N . CYS A 1 93 ? 9.318 -4.383 -3.772 1.00 98.56 93 CYS A N 1
ATOM 674 C CA . CYS A 1 93 ? 9.102 -5.280 -4.897 1.00 98.56 93 CYS A CA 1
ATOM 675 C C . CYS A 1 93 ? 10.394 -5.708 -5.605 1.00 98.56 93 CYS A C 1
ATOM 677 O O . CYS A 1 93 ? 10.420 -6.826 -6.138 1.00 98.56 93 CYS A O 1
ATOM 679 N N . ASP A 1 94 ? 11.468 -4.914 -5.547 1.00 98.12 94 ASP A N 1
ATOM 680 C CA . ASP A 1 94 ? 12.786 -5.308 -6.071 1.00 98.12 94 ASP A CA 1
ATOM 681 C C . ASP A 1 94 ? 13.299 -6.606 -5.415 1.00 98.12 94 ASP A C 1
ATOM 683 O O . ASP A 1 94 ? 13.804 -7.522 -6.079 1.00 98.12 94 ASP A O 1
ATOM 687 N N . THR A 1 95 ? 13.064 -6.746 -4.106 1.00 97.88 95 THR A N 1
ATOM 688 C CA . THR A 1 95 ? 13.520 -7.897 -3.311 1.00 97.88 95 THR A CA 1
ATOM 689 C C . THR A 1 95 ? 12.466 -9.001 -3.154 1.00 97.88 95 THR A C 1
ATOM 691 O O . THR A 1 95 ? 12.826 -10.163 -2.952 1.00 97.88 95 THR A O 1
ATOM 694 N N . HIS A 1 96 ? 11.177 -8.692 -3.342 1.00 98.56 96 HIS A N 1
ATOM 695 C CA . HIS A 1 96 ? 10.049 -9.622 -3.156 1.00 98.56 96 HIS A CA 1
ATOM 696 C C . HIS A 1 96 ? 9.285 -9.892 -4.456 1.00 98.56 96 HIS A C 1
ATOM 698 O O . HIS A 1 96 ? 8.057 -9.895 -4.503 1.00 98.56 96 HIS A O 1
ATOM 704 N N . ARG A 1 97 ? 10.010 -10.172 -5.543 1.00 97.81 97 ARG A N 1
ATOM 705 C CA . ARG A 1 97 ? 9.456 -10.286 -6.906 1.00 97.81 97 ARG A CA 1
ATOM 706 C C . ARG A 1 97 ? 8.250 -11.221 -7.084 1.00 97.81 97 ARG A C 1
ATOM 708 O O . ARG A 1 97 ? 7.491 -11.031 -8.037 1.00 97.81 97 ARG A O 1
ATOM 715 N N . MET A 1 98 ? 8.102 -12.239 -6.234 1.00 98.31 98 MET A N 1
ATOM 716 C CA . MET A 1 98 ? 7.024 -13.238 -6.306 1.00 98.31 98 MET A CA 1
ATOM 717 C C . MET A 1 98 ? 5.787 -12.882 -5.479 1.00 98.31 98 MET A C 1
ATOM 719 O O . MET A 1 98 ? 4.741 -13.494 -5.689 1.00 98.31 98 MET A O 1
ATOM 723 N N . ASP A 1 99 ? 5.884 -11.905 -4.577 1.00 98.62 99 ASP A N 1
ATOM 724 C CA . ASP A 1 99 ? 4.727 -11.445 -3.819 1.00 98.62 99 ASP A CA 1
ATOM 725 C C . ASP A 1 99 ? 3.722 -10.767 -4.753 1.00 98.62 99 ASP A C 1
ATOM 727 O O . ASP A 1 99 ? 4.084 -10.200 -5.789 1.00 98.62 99 ASP A O 1
ATOM 731 N N . SER A 1 100 ? 2.442 -10.831 -4.393 1.00 98.50 100 SER A N 1
ATOM 732 C CA . SER A 1 100 ? 1.425 -10.018 -5.050 1.00 98.50 100 SER A CA 1
ATOM 733 C C . SER A 1 100 ? 1.603 -8.548 -4.669 1.00 98.50 100 SER A C 1
ATOM 735 O O . SER A 1 100 ? 2.069 -8.224 -3.574 1.00 98.50 100 SER A O 1
ATOM 737 N N . PHE A 1 101 ? 1.190 -7.646 -5.552 1.00 98.69 101 PHE A N 1
ATOM 738 C CA . PHE A 1 101 ? 1.217 -6.217 -5.270 1.00 98.69 101 PHE A CA 1
ATOM 739 C C . PHE A 1 101 ? 0.332 -5.870 -4.065 1.00 98.69 101 PHE A C 1
ATOM 741 O O . PHE A 1 101 ? 0.718 -5.077 -3.217 1.00 98.69 101 PHE A O 1
ATOM 748 N N . ASP A 1 102 ? -0.809 -6.543 -3.916 1.00 98.44 102 ASP A N 1
ATOM 749 C CA . ASP A 1 102 ? -1.668 -6.425 -2.734 1.00 98.44 102 ASP A CA 1
ATOM 750 C C . ASP A 1 102 ? -0.939 -6.795 -1.426 1.00 98.44 102 ASP A C 1
ATOM 752 O O . ASP A 1 102 ? -1.015 -6.078 -0.424 1.00 98.44 102 ASP A O 1
ATOM 756 N N . ARG A 1 103 ? -0.133 -7.865 -1.453 1.00 98.00 103 ARG A N 1
ATOM 757 C CA . ARG A 1 103 ? 0.694 -8.251 -0.309 1.00 98.00 103 ARG A CA 1
ATOM 758 C C . ARG A 1 103 ? 1.777 -7.212 -0.015 1.00 98.00 103 ARG A C 1
ATOM 760 O O . ARG A 1 103 ? 2.014 -6.935 1.161 1.00 98.00 103 ARG A O 1
ATOM 767 N N . ALA A 1 104 ? 2.385 -6.614 -1.037 1.00 98.69 104 ALA A N 1
ATOM 768 C CA . ALA A 1 104 ? 3.329 -5.510 -0.859 1.00 98.69 104 ALA A CA 1
ATOM 769 C C . ALA A 1 104 ? 2.664 -4.303 -0.171 1.00 98.69 104 ALA A C 1
ATOM 771 O O . ALA A 1 104 ? 3.194 -3.790 0.814 1.00 98.69 104 ALA A O 1
ATOM 772 N N . ILE A 1 105 ? 1.453 -3.915 -0.593 1.00 98.62 105 ILE A N 1
ATOM 773 C CA . ILE A 1 105 ? 0.683 -2.843 0.066 1.00 98.62 105 ILE A CA 1
ATOM 774 C C . ILE A 1 105 ? 0.328 -3.224 1.507 1.00 98.62 105 ILE A C 1
ATOM 776 O O . ILE A 1 105 ? 0.417 -2.393 2.411 1.00 98.62 105 ILE A O 1
ATOM 780 N N . THR A 1 106 ? -0.015 -4.489 1.758 1.00 97.69 106 THR A N 1
ATOM 781 C CA . THR A 1 106 ? -0.234 -4.986 3.123 1.00 97.69 106 THR A CA 1
ATOM 782 C C . THR A 1 106 ? 1.015 -4.790 3.991 1.00 97.69 106 THR A C 1
ATOM 784 O O . THR A 1 106 ? 0.909 -4.347 5.134 1.00 97.69 106 THR A O 1
ATOM 787 N N . GLN A 1 107 ? 2.213 -5.068 3.462 1.00 98.50 107 GLN A N 1
ATOM 788 C CA . GLN A 1 107 ? 3.460 -4.812 4.191 1.00 98.50 107 GLN A CA 1
ATOM 789 C C . GLN A 1 107 ? 3.718 -3.317 4.399 1.00 98.50 107 GLN A C 1
ATOM 791 O O . GLN A 1 107 ? 4.152 -2.935 5.488 1.00 98.50 107 GLN A O 1
ATOM 796 N N . LEU A 1 108 ? 3.381 -2.467 3.422 1.00 98.50 108 LEU A N 1
ATOM 797 C CA . LEU A 1 108 ? 3.447 -1.014 3.580 1.00 98.50 108 LEU A CA 1
ATOM 798 C C . LEU A 1 108 ? 2.599 -0.565 4.776 1.00 98.50 108 LEU A C 1
ATOM 800 O O . LEU A 1 108 ? 3.132 0.051 5.699 1.00 98.50 108 LEU A O 1
ATOM 804 N N . VAL A 1 109 ? 1.310 -0.915 4.817 1.00 97.75 109 VAL A N 1
ATOM 805 C CA . VAL A 1 109 ? 0.415 -0.466 5.902 1.00 97.75 109 VAL A CA 1
ATOM 806 C C . VAL A 1 109 ? 0.788 -1.063 7.261 1.00 97.75 109 VAL A C 1
ATOM 808 O O . VAL A 1 109 ? 0.673 -0.378 8.273 1.00 97.75 109 VAL A O 1
ATOM 811 N N . ILE A 1 110 ? 1.304 -2.299 7.304 1.00 96.75 110 ILE A N 1
ATOM 812 C CA . ILE A 1 110 ? 1.837 -2.897 8.539 1.00 96.75 110 ILE A CA 1
ATOM 813 C C . ILE A 1 110 ? 3.052 -2.106 9.028 1.00 96.75 110 ILE A C 1
ATOM 815 O O . ILE A 1 110 ? 3.113 -1.747 10.203 1.00 96.75 110 ILE A O 1
ATOM 819 N N . SER A 1 111 ? 3.994 -1.788 8.134 1.00 97.19 111 SER A N 1
ATOM 820 C CA . SER A 1 111 ? 5.197 -1.022 8.485 1.00 97.19 111 SER A CA 1
ATOM 821 C C . SER A 1 111 ? 4.875 0.386 8.994 1.00 97.19 111 SER A C 1
ATOM 823 O O . SER A 1 111 ? 5.633 0.940 9.787 1.00 97.19 111 SER A O 1
ATOM 825 N N . ARG A 1 112 ? 3.734 0.943 8.560 1.00 95.81 112 ARG A N 1
ATOM 826 C CA . ARG A 1 112 ? 3.245 2.278 8.922 1.00 95.81 112 ARG A CA 1
ATOM 827 C C . ARG A 1 112 ? 2.207 2.287 10.033 1.00 95.81 112 ARG A C 1
ATOM 829 O O . ARG A 1 112 ? 1.741 3.362 10.402 1.00 95.81 112 ARG A O 1
ATOM 836 N N . HIS A 1 113 ? 1.860 1.130 10.597 1.00 94.75 113 HIS A N 1
ATOM 837 C CA . HIS A 1 113 ? 0.766 1.019 11.557 1.00 94.75 113 HIS A CA 1
ATOM 838 C C . HIS A 1 113 ? 0.906 2.024 12.707 1.00 94.75 113 HIS A C 1
ATOM 840 O O . HIS A 1 113 ? -0.055 2.723 13.018 1.00 94.75 113 HIS A O 1
ATOM 846 N N . GLU A 1 114 ? 2.091 2.163 13.300 1.00 95.31 114 GLU A N 1
ATOM 847 C CA . GLU A 1 114 ? 2.308 3.095 14.417 1.00 95.31 114 GLU A CA 1
ATOM 848 C C . GLU A 1 114 ? 2.281 4.574 14.000 1.00 95.31 114 GLU A C 1
ATOM 850 O O . GLU A 1 114 ? 1.934 5.429 14.811 1.00 95.31 114 GLU A O 1
ATOM 855 N N . GLN A 1 115 ? 2.611 4.887 12.745 1.00 94.88 115 GLN A N 1
ATOM 856 C CA . GLN A 1 115 ? 2.650 6.257 12.220 1.00 94.88 115 GLN A CA 1
ATOM 857 C C . GLN A 1 115 ? 1.347 6.682 11.536 1.00 94.88 115 GLN A C 1
ATOM 859 O O . GLN A 1 115 ? 1.266 7.804 11.033 1.00 94.88 115 GLN A O 1
ATOM 864 N N . ARG A 1 116 ? 0.331 5.813 11.498 1.00 94.44 116 ARG A N 1
ATOM 865 C CA . ARG A 1 116 ? -0.965 6.155 10.913 1.00 94.44 116 ARG A CA 1
ATOM 866 C C . ARG A 1 116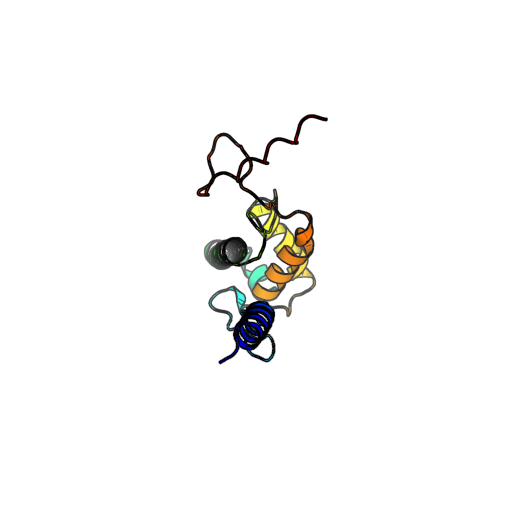 ? -1.589 7.338 11.644 1.00 94.44 116 ARG A C 1
ATOM 868 O O . ARG A 1 116 ? -1.562 7.424 12.875 1.00 94.44 116 ARG A O 1
ATOM 875 N N . GLU A 1 117 ? -2.230 8.216 10.892 1.00 93.06 117 GLU A N 1
ATOM 876 C CA . GLU A 1 117 ? -3.060 9.248 11.499 1.00 93.06 117 GLU A CA 1
ATOM 877 C C . GLU A 1 117 ? -4.382 8.623 11.934 1.00 93.06 117 GLU A C 1
ATOM 879 O O . GLU A 1 117 ? -4.965 7.818 11.207 1.00 93.06 117 GLU A O 1
ATOM 884 N N . ARG A 1 118 ? -4.861 8.997 13.120 1.00 91.56 118 ARG A N 1
ATOM 885 C CA . ARG A 1 118 ? -6.100 8.471 13.725 1.00 91.56 118 ARG A CA 1
ATOM 886 C C . ARG A 1 118 ? -7.276 9.444 13.634 1.00 91.56 118 ARG A C 1
ATOM 888 O O . ARG A 1 118 ? -8.415 9.089 13.911 1.00 91.56 118 ARG A O 1
ATOM 895 N N . GLY A 1 119 ? -7.012 10.676 13.215 1.00 84.69 119 GLY A N 1
ATOM 896 C CA . GLY A 1 119 ? -8.026 11.700 13.019 1.00 84.69 119 GLY A CA 1
ATOM 897 C C . GLY A 1 119 ? -7.601 12.685 11.945 1.00 84.69 119 GLY A C 1
ATOM 898 O O . GLY A 1 119 ? -6.414 12.814 11.650 1.00 84.69 119 GLY A O 1
ATOM 899 N N . ALA A 1 120 ? -8.581 13.386 11.380 1.00 77.19 120 ALA A N 1
ATOM 900 C CA . ALA A 1 120 ? -8.320 14.463 10.443 1.00 77.19 120 ALA A CA 1
ATOM 901 C C . ALA A 1 120 ? -7.507 15.558 11.149 1.00 77.19 120 ALA A C 1
ATOM 903 O O . ALA A 1 120 ? -7.989 16.178 12.099 1.00 77.19 120 ALA A O 1
ATOM 904 N N . GLY A 1 121 ? -6.268 15.786 10.709 1.00 64.06 121 GLY A N 1
ATOM 905 C CA . GLY A 1 121 ? -5.477 16.922 11.172 1.00 64.06 121 GLY A CA 1
ATOM 906 C C . GLY A 1 121 ? -6.232 18.237 10.934 1.00 64.06 121 GLY A C 1
ATOM 907 O O . GLY A 1 121 ? -6.883 18.412 9.905 1.00 64.06 121 GLY A O 1
ATOM 908 N N . GLY A 1 122 ? -6.150 19.176 11.882 1.00 49.59 122 GLY A N 1
ATOM 909 C CA . GLY A 1 122 ? -6.832 20.480 11.840 1.00 49.59 122 GLY A CA 1
ATOM 910 C C . GLY A 1 122 ? -6.253 21.485 10.832 1.00 49.59 122 GLY A C 1
ATOM 911 O O . GLY A 1 122 ? -6.186 22.676 11.128 1.00 49.59 122 GLY A O 1
ATOM 912 N N . GLY A 1 123 ? -5.776 21.022 9.674 1.00 47.28 123 GLY A N 1
ATOM 913 C CA . GLY A 1 123 ? -5.220 21.877 8.627 1.00 47.28 123 GLY A CA 1
ATOM 914 C C . GLY A 1 123 ? -6.302 22.666 7.868 1.00 47.28 123 GLY A C 1
ATOM 915 O O . GLY A 1 123 ? -7.458 22.240 7.830 1.00 47.28 123 GLY A O 1
ATOM 916 N N . PRO A 1 124 ? -5.952 23.782 7.193 1.00 40.78 124 PRO A N 1
ATOM 917 C CA . PRO A 1 124 ? -6.914 24.700 6.561 1.00 40.78 124 PRO A CA 1
ATOM 918 C C . PRO A 1 124 ? -7.662 24.133 5.337 1.00 40.78 124 PRO A C 1
ATOM 920 O O . PRO A 1 124 ? -8.356 24.871 4.646 1.00 40.78 124 PRO A O 1
ATOM 923 N N . GLY A 1 125 ? -7.508 22.841 5.048 1.00 47.78 125 GLY A N 1
ATOM 924 C CA . GLY A 1 125 ? -8.075 22.155 3.889 1.00 47.78 125 GLY A CA 1
ATOM 925 C C . GLY A 1 125 ? -9.097 21.075 4.229 1.00 47.78 125 GLY A C 1
ATOM 926 O O . GLY A 1 125 ? -9.321 20.226 3.379 1.00 47.78 125 GLY A O 1
ATOM 927 N N . GLY A 1 126 ? -9.658 21.084 5.450 1.00 48.75 126 GLY A N 1
ATOM 928 C CA . GLY A 1 126 ? -10.854 20.333 5.860 1.00 48.75 126 GLY A CA 1
ATOM 929 C C . GLY A 1 126 ? -11.050 19.000 5.142 1.00 48.75 126 GLY A C 1
ATOM 930 O O . GLY A 1 126 ? -11.811 18.927 4.180 1.00 48.75 126 GLY A O 1
ATOM 931 N N . GLY A 1 127 ? -10.375 17.948 5.613 1.00 55.00 127 GLY A N 1
ATOM 932 C CA . GLY A 1 127 ? -10.649 16.595 5.138 1.00 55.00 127 GLY A CA 1
ATOM 933 C C . GLY A 1 127 ? -12.146 16.278 5.228 1.00 55.00 127 GLY A C 1
ATOM 934 O O . GLY A 1 127 ? -12.842 16.758 6.125 1.00 55.00 127 GLY A O 1
ATOM 935 N N . TRP A 1 128 ? -12.651 15.473 4.293 1.00 54.09 128 TRP A N 1
ATOM 936 C CA . TRP A 1 128 ? -14.035 15.000 4.295 1.00 54.09 128 TRP A CA 1
ATOM 937 C C . TRP A 1 128 ? -14.244 14.060 5.493 1.00 54.09 128 TRP A C 1
ATOM 939 O O . TRP A 1 128 ? -14.073 12.850 5.392 1.00 54.09 128 TRP A O 1
ATOM 949 N N . GLY A 1 129 ? -14.565 14.618 6.660 1.00 56.03 129 GLY A N 1
ATOM 950 C CA . GLY A 1 129 ? -14.714 13.872 7.905 1.00 56.03 129 GLY A CA 1
ATOM 951 C C . GLY A 1 129 ? -15.408 14.700 8.982 1.00 56.03 129 GLY A C 1
ATOM 952 O O . GLY A 1 129 ? -15.353 15.929 8.986 1.00 56.03 129 GLY A O 1
ATOM 953 N N . ARG A 1 130 ? -16.105 14.029 9.906 1.00 57.62 130 ARG A N 1
ATOM 954 C CA . ARG A 1 130 ? -16.644 14.696 11.100 1.00 57.62 130 ARG A CA 1
ATOM 955 C C . ARG A 1 130 ? -15.465 15.207 11.932 1.00 57.62 130 ARG A C 1
ATOM 957 O O . ARG A 1 130 ? -14.481 14.488 12.082 1.00 57.62 130 ARG A O 1
ATOM 964 N N . ALA A 1 131 ? -15.576 16.418 12.480 1.00 56.34 131 ALA A N 1
ATOM 965 C CA . ALA A 1 131 ? -14.598 16.924 13.439 1.00 56.34 131 ALA A CA 1
ATOM 966 C C . ALA A 1 131 ? -14.400 15.901 14.570 1.00 56.34 131 ALA A C 1
ATOM 968 O O . ALA A 1 131 ? -15.371 15.271 15.006 1.00 56.34 131 ALA A O 1
ATOM 969 N N . ALA A 1 132 ? -13.159 15.735 15.036 1.00 56.31 132 ALA A N 1
ATOM 970 C CA . ALA A 1 132 ? -12.887 14.916 16.210 1.00 56.31 132 ALA A CA 1
ATOM 971 C C . ALA A 1 132 ? -13.789 15.388 17.369 1.00 56.31 132 ALA A C 1
ATOM 973 O O . ALA A 1 132 ? -13.943 16.602 17.550 1.00 56.31 132 ALA A O 1
ATOM 974 N N . PRO A 1 133 ? -14.422 14.479 18.134 1.00 56.66 133 PRO A N 1
ATOM 975 C CA . PRO A 1 133 ? -15.179 14.887 19.307 1.00 56.66 133 PRO A CA 1
ATOM 976 C C . PRO A 1 133 ? -14.249 15.675 20.233 1.00 56.66 133 PRO A C 1
ATOM 978 O O . PRO A 1 133 ? -13.144 15.227 20.534 1.00 56.66 133 PRO A O 1
ATOM 981 N N . ALA A 1 134 ? -14.684 16.868 20.646 1.00 55.44 134 ALA A N 1
ATOM 982 C CA . ALA A 1 134 ? -13.938 17.677 21.598 1.00 55.44 134 ALA A CA 1
ATOM 983 C C . ALA A 1 134 ? -13.660 16.832 22.848 1.00 55.44 134 ALA A C 1
ATOM 985 O O . ALA A 1 134 ? -14.579 16.222 23.401 1.00 55.44 134 ALA A O 1
ATOM 986 N N . THR A 1 135 ? -12.402 16.777 23.285 1.00 60.09 135 THR A N 1
ATOM 987 C CA . THR A 1 135 ? -12.047 16.192 24.580 1.00 60.09 135 THR A CA 1
ATOM 988 C C . THR A 1 135 ? -12.937 16.815 25.660 1.00 60.09 135 THR A C 1
ATOM 990 O O . THR A 1 135 ? -13.017 18.048 25.711 1.00 60.09 135 THR A O 1
ATOM 993 N N . PRO A 1 136 ? -13.616 16.019 26.509 1.00 59.88 136 PRO A N 1
ATOM 994 C CA . PRO A 1 136 ? -14.367 16.563 27.631 1.00 59.88 136 PRO A CA 1
ATOM 995 C C . PRO A 1 136 ? -13.433 17.422 28.493 1.00 59.88 136 PRO A C 1
ATOM 997 O O . PRO A 1 136 ? -12.281 17.022 28.691 1.00 59.88 136 PRO A O 1
ATOM 1000 N N . PRO A 1 137 ? -13.881 18.584 29.001 1.00 61.28 137 PRO A N 1
ATOM 1001 C CA . PRO A 1 137 ? -13.068 19.366 29.920 1.00 61.28 137 PRO A CA 1
ATOM 1002 C C . PRO A 1 137 ? -12.698 18.495 31.125 1.00 61.28 137 PRO A C 1
ATOM 1004 O O . PRO A 1 137 ? -13.560 17.838 31.713 1.00 61.28 137 PRO A O 1
ATOM 1007 N N . THR A 1 138 ? -11.413 18.474 31.479 1.00 65.38 138 THR A N 1
ATOM 1008 C CA . THR A 1 138 ? -10.954 17.910 32.750 1.00 65.38 138 THR A CA 1
ATOM 1009 C C . THR A 1 138 ? -11.701 18.602 33.893 1.00 65.38 138 THR A C 1
ATOM 1011 O O . THR A 1 138 ? -11.795 19.835 33.874 1.00 65.38 138 THR A O 1
ATOM 1014 N N . PRO A 1 139 ? -12.256 17.853 34.864 1.00 61.25 139 PRO A N 1
ATOM 1015 C CA . PRO A 1 139 ? -12.879 18.451 36.038 1.00 61.25 139 PRO A CA 1
ATOM 1016 C C . PRO A 1 139 ? -11.878 19.365 36.761 1.00 61.25 139 PRO A C 1
ATOM 1018 O O . PRO A 1 139 ? -10.698 19.017 36.807 1.00 61.25 139 PRO A O 1
ATOM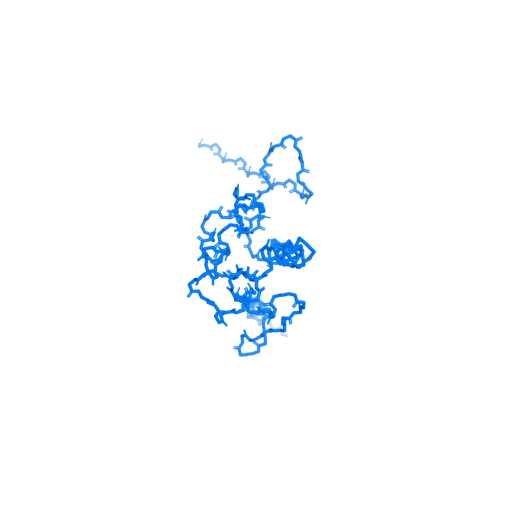 1021 N N . PRO A 1 140 ? -12.310 20.516 37.302 1.00 64.50 140 PRO A N 1
ATOM 1022 C CA . PRO A 1 140 ? -11.468 21.290 38.205 1.00 64.50 140 PRO A CA 1
ATOM 1023 C C . PRO A 1 140 ? -11.213 20.492 39.494 1.00 64.50 140 PRO A C 1
ATOM 1025 O O . PRO A 1 140 ? -12.142 19.858 40.001 1.00 64.50 140 PRO A O 1
ATOM 1028 N N . ASP A 1 141 ? -9.964 20.529 39.969 1.00 65.75 141 ASP A N 1
ATOM 1029 C CA . ASP A 1 141 ? -9.521 19.976 41.260 1.00 65.75 141 ASP A CA 1
ATOM 1030 C C . ASP A 1 141 ? -10.274 20.586 42.458 1.00 65.75 141 ASP A C 1
ATOM 1032 O O . ASP A 1 141 ? -10.559 21.810 42.431 1.00 65.75 141 ASP A O 1
#